Protein AF-A0A7V4V650-F1 (afdb_monomer)

Solvent-accessible surface area (backbone atoms only — not comparable to full-atom values): 4961 Å² total; per-residue (Å²): 70,67,34,91,87,78,65,49,79,41,63,76,88,46,62,44,35,92,86,79,65,48,67,63,64,78,74,74,96,73,78,84,51,71,69,51,52,53,51,51,52,51,51,52,51,51,51,52,52,52,49,50,54,49,47,52,61,75,43,49,86,74,55,81,85,76,57,58,90,83,39,61,88,74,56,82,130

Nearest PDB structures (foldseek):
  9b0z-assembly1_F  TM=9.377E-01  e=2.960E-01  Homo sapiens
  9dde-assembly1_M  TM=6.964E-01  e=8.127E-01  Homo sapiens
  9dby-assembly1_M  TM=7.062E-01  e=1.447E+00  Homo sapiens

Structure (mmCIF, N/CA/C/O backbone):
data_AF-A0A7V4V650-F1
#
_entry.id   AF-A0A7V4V650-F1
#
loop_
_atom_site.group_PDB
_atom_site.id
_atom_site.type_symbol
_atom_site.label_atom_id
_atom_site.label_alt_id
_atom_site.label_comp_id
_atom_site.label_asym_id
_atom_site.label_entity_id
_atom_site.label_seq_id
_atom_site.pdbx_PDB_ins_code
_atom_site.Cartn_x
_atom_site.Cartn_y
_atom_site.Cartn_z
_atom_site.occupancy
_atom_site.B_iso_or_equiv
_atom_site.auth_seq_id
_atom_site.auth_comp_id
_atom_site.auth_asym_id
_atom_site.auth_atom_id
_atom_site.pdbx_PDB_model_num
ATOM 1 N N . MET A 1 1 ? 15.235 -19.357 -24.542 1.00 86.75 1 MET A N 1
ATOM 2 C CA . MET A 1 1 ? 13.972 -18.658 -24.858 1.00 86.75 1 MET A CA 1
ATOM 3 C C . MET A 1 1 ? 13.939 -18.162 -26.295 1.00 86.75 1 MET A C 1
ATOM 5 O O . MET A 1 1 ? 14.969 -17.769 -26.839 1.00 86.75 1 MET A O 1
ATOM 9 N N . LYS A 1 2 ? 12.756 -18.176 -26.911 1.00 91.50 2 LYS A N 1
ATOM 10 C CA . LYS A 1 2 ? 12.545 -17.690 -28.277 1.00 91.50 2 LYS A CA 1
ATOM 11 C C . LYS A 1 2 ? 12.383 -16.169 -28.273 1.00 91.50 2 LYS A C 1
ATOM 13 O O . LYS A 1 2 ? 11.623 -15.631 -27.476 1.00 91.50 2 LYS A O 1
ATOM 18 N N . CYS A 1 3 ? 13.103 -15.477 -29.150 1.00 93.38 3 CYS A N 1
ATOM 19 C CA . CYS A 1 3 ? 12.957 -14.036 -29.322 1.00 93.38 3 CYS A CA 1
ATOM 20 C C . CYS A 1 3 ? 11.613 -13.718 -29.988 1.00 93.38 3 CYS A C 1
ATOM 22 O O . CYS A 1 3 ? 11.370 -14.177 -31.103 1.00 93.38 3 CYS A O 1
ATOM 24 N N . GLN A 1 4 ? 10.788 -12.886 -29.350 1.00 90.19 4 GLN A N 1
ATOM 25 C CA . GLN A 1 4 ? 9.496 -12.451 -29.901 1.00 90.19 4 GLN A CA 1
ATOM 26 C C . GLN A 1 4 ? 9.647 -11.579 -31.161 1.00 90.19 4 GLN A C 1
ATOM 28 O O . GLN A 1 4 ? 8.749 -11.531 -31.989 1.00 90.19 4 GLN A O 1
ATOM 33 N N . ASN A 1 5 ? 10.798 -10.921 -31.347 1.00 91.88 5 ASN A N 1
ATOM 34 C CA . ASN A 1 5 ? 11.014 -10.018 -32.481 1.00 91.88 5 ASN A CA 1
ATOM 35 C C . ASN A 1 5 ? 11.545 -10.709 -33.748 1.00 91.88 5 ASN A C 1
ATOM 37 O O . ASN A 1 5 ? 11.255 -10.255 -34.845 1.00 91.88 5 ASN A O 1
ATOM 41 N N . CYS A 1 6 ? 12.393 -11.736 -33.626 1.00 94.94 6 CYS A N 1
ATOM 42 C CA . CYS A 1 6 ? 13.039 -12.374 -34.790 1.00 94.94 6 CYS A CA 1
ATOM 43 C C . CYS A 1 6 ? 12.929 -13.905 -34.815 1.00 94.94 6 CYS A C 1
ATOM 45 O O . CYS A 1 6 ? 13.486 -14.548 -35.703 1.00 94.94 6 CYS A O 1
ATOM 47 N N . GLY A 1 7 ? 12.278 -14.507 -33.816 1.00 93.56 7 GLY A N 1
ATOM 48 C CA . GLY A 1 7 ? 12.064 -15.951 -33.723 1.00 93.56 7 GLY A CA 1
ATOM 49 C C . GLY A 1 7 ? 13.286 -16.785 -33.325 1.00 93.56 7 GLY A C 1
ATOM 50 O O . GLY A 1 7 ? 13.143 -17.992 -33.149 1.00 93.56 7 GLY A O 1
ATOM 51 N N . PHE A 1 8 ? 14.469 -16.185 -33.147 1.00 96.06 8 PHE A N 1
ATOM 52 C CA . PHE A 1 8 ? 15.694 -16.915 -32.803 1.00 96.06 8 PHE A CA 1
ATOM 53 C C . PHE A 1 8 ? 15.641 -17.520 -31.391 1.00 96.06 8 PHE A C 1
ATOM 55 O O . PHE A 1 8 ? 15.214 -16.860 -30.437 1.00 96.06 8 PHE A O 1
ATOM 62 N N . VAL A 1 9 ? 16.105 -18.763 -31.241 1.00 95.75 9 VAL A N 1
ATOM 63 C CA . VAL A 1 9 ? 16.155 -19.470 -29.954 1.00 95.75 9 VAL A CA 1
ATOM 64 C C . VAL A 1 9 ? 17.470 -19.141 -29.246 1.00 95.75 9 VAL A C 1
ATOM 66 O O . VAL A 1 9 ? 18.541 -19.590 -29.637 1.00 95.75 9 VAL A O 1
ATOM 69 N N . ASN A 1 10 ? 17.388 -18.332 -28.192 1.00 94.75 10 ASN A N 1
ATOM 70 C CA . ASN A 1 10 ? 18.527 -17.940 -27.362 1.00 94.75 10 ASN A CA 1
ATOM 71 C C . ASN A 1 10 ? 18.649 -18.862 -26.140 1.00 94.75 10 ASN A C 1
ATOM 73 O O . ASN A 1 10 ? 17.657 -19.465 -25.712 1.00 94.75 10 ASN A O 1
ATOM 77 N N . LYS A 1 11 ? 19.836 -18.915 -25.519 1.00 93.94 11 LYS A N 1
ATOM 78 C CA . LYS A 1 11 ? 20.015 -19.575 -24.213 1.00 93.94 11 LYS A CA 1
ATOM 79 C C . LYS A 1 11 ? 19.089 -18.924 -23.168 1.00 93.94 11 LYS A C 1
ATOM 81 O O . LYS A 1 11 ? 18.867 -17.715 -23.268 1.00 93.94 11 LYS A O 1
ATOM 86 N N . PRO A 1 12 ? 18.539 -19.679 -22.203 1.00 87.44 12 PRO A N 1
ATOM 87 C CA . PRO A 1 12 ? 17.616 -19.145 -21.195 1.00 87.44 12 PRO A CA 1
ATOM 88 C C . PRO A 1 12 ? 18.203 -17.959 -20.414 1.00 87.44 12 PRO A C 1
ATOM 90 O O . PRO A 1 12 ? 17.508 -16.967 -20.237 1.00 87.44 12 PRO A O 1
ATOM 93 N N . GLU A 1 13 ? 19.501 -17.988 -20.108 1.00 88.56 13 GLU A N 1
ATOM 94 C CA . GLU A 1 13 ? 20.207 -16.922 -19.369 1.00 88.56 13 GLU A CA 1
ATOM 95 C C . GLU A 1 13 ? 20.439 -15.619 -20.174 1.00 88.56 13 GLU A C 1
ATOM 97 O O . GLU A 1 13 ? 20.994 -14.645 -19.664 1.00 88.56 13 GLU A O 1
ATOM 102 N N . SER A 1 14 ? 20.128 -15.599 -21.477 1.00 90.94 14 SER A N 1
ATOM 103 C CA . SER A 1 14 ? 20.516 -14.482 -22.355 1.00 90.94 14 SER A CA 1
ATOM 104 C C . SER A 1 14 ? 19.624 -13.265 -22.115 1.00 90.94 14 SER A C 1
ATOM 106 O O . SER A 1 14 ? 18.438 -13.318 -22.404 1.00 90.94 14 SER A O 1
ATOM 108 N N . LYS A 1 15 ? 20.176 -12.129 -21.675 1.00 90.25 15 LYS A N 1
ATOM 109 C CA . LYS A 1 15 ? 19.391 -10.887 -21.497 1.00 90.25 15 LYS A CA 1
ATOM 110 C C . LYS A 1 15 ? 18.953 -10.252 -22.824 1.00 90.25 15 LYS A C 1
ATOM 112 O O . LYS A 1 15 ? 17.883 -9.654 -22.907 1.00 90.25 15 LYS A O 1
ATOM 117 N N . PHE A 1 16 ? 19.758 -10.432 -23.871 1.00 93.25 16 PHE A N 1
ATOM 118 C CA . PHE A 1 16 ? 19.546 -9.873 -25.207 1.00 93.25 16 PHE A CA 1
ATOM 119 C C . PHE A 1 16 ? 19.604 -10.967 -26.273 1.00 93.25 16 PHE A C 1
ATOM 121 O O . PHE A 1 16 ? 20.269 -11.993 -26.102 1.00 93.25 16 PHE A O 1
ATOM 128 N N . CYS A 1 17 ? 18.919 -10.752 -27.395 1.00 95.12 17 CYS A N 1
ATOM 129 C CA . CYS A 1 17 ? 18.960 -11.677 -28.515 1.00 95.12 17 CYS A CA 1
ATOM 130 C C . CYS A 1 17 ? 20.300 -11.590 -29.247 1.00 95.12 17 CYS A C 1
ATOM 132 O O . CYS A 1 17 ? 20.649 -10.537 -29.769 1.00 95.12 17 CYS A O 1
ATOM 134 N N . LYS A 1 18 ? 20.998 -12.720 -29.398 1.00 94.94 18 LYS A N 1
ATOM 135 C CA . LYS A 1 18 ? 22.275 -12.773 -30.131 1.00 94.94 18 LYS A CA 1
ATOM 136 C C . LYS A 1 18 ? 22.158 -12.463 -31.625 1.00 94.94 18 LYS A C 1
ATOM 138 O O . LYS A 1 18 ? 23.159 -12.140 -32.248 1.00 94.94 18 LYS A O 1
ATOM 143 N N . LYS A 1 19 ? 20.957 -12.585 -32.199 1.00 95.62 19 LYS A N 1
ATOM 144 C CA . LYS A 1 19 ? 20.708 -12.342 -33.626 1.00 95.62 19 LYS A CA 1
ATOM 145 C C . LYS A 1 19 ? 20.300 -10.899 -33.922 1.00 95.62 19 LYS A C 1
ATOM 147 O O . LYS A 1 19 ? 20.794 -10.325 -34.879 1.00 95.62 19 LYS A O 1
ATOM 152 N N . CYS A 1 20 ? 19.378 -10.324 -33.145 1.00 95.56 20 CYS A N 1
ATOM 153 C CA . CYS A 1 20 ? 18.820 -8.992 -33.427 1.00 95.56 20 CYS A CA 1
ATOM 154 C C . CYS A 1 20 ? 19.097 -7.934 -32.348 1.00 95.56 20 CYS A C 1
ATOM 156 O O . CYS A 1 20 ? 18.594 -6.822 -32.460 1.00 95.56 20 CYS A O 1
ATOM 158 N N . G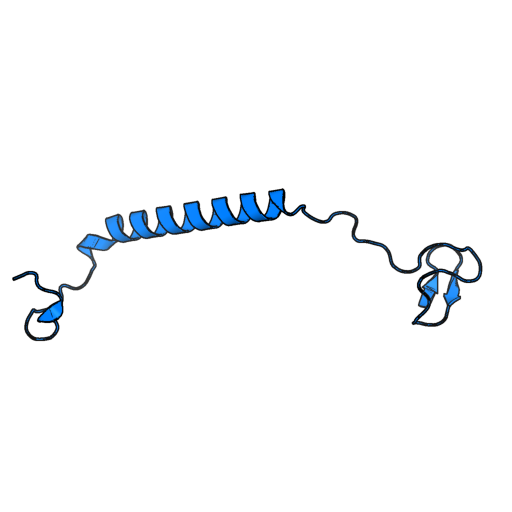LY A 1 21 ? 19.811 -8.273 -31.271 1.00 92.69 21 GLY A N 1
ATOM 159 C CA . GLY A 1 21 ? 20.197 -7.342 -30.205 1.00 92.69 21 GLY A CA 1
ATOM 160 C C . GLY A 1 21 ? 19.079 -6.908 -29.251 1.00 92.69 21 GLY A C 1
ATOM 161 O O . GLY A 1 21 ? 19.370 -6.306 -28.223 1.00 92.69 21 GLY A O 1
ATOM 162 N N . LYS A 1 22 ? 17.805 -7.221 -29.530 1.00 91.75 22 LYS A N 1
ATOM 163 C CA . LYS A 1 22 ? 16.689 -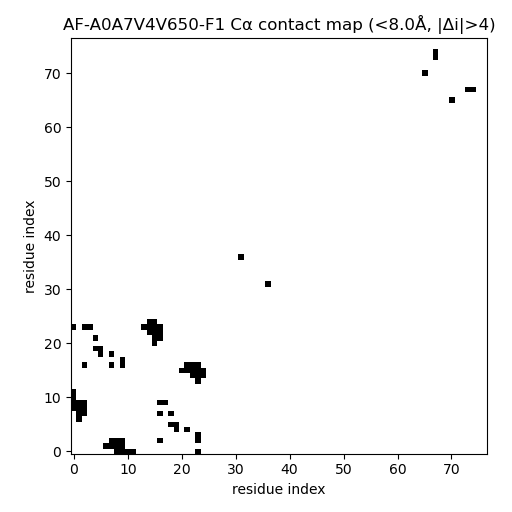6.782 -28.674 1.00 91.75 22 LYS A CA 1
ATOM 164 C C . LYS A 1 22 ? 16.704 -7.453 -27.296 1.00 91.75 22 LYS A C 1
ATOM 166 O O . LYS A 1 22 ? 17.045 -8.641 -27.220 1.00 91.75 22 LYS A O 1
ATOM 171 N N . PRO A 1 23 ? 16.303 -6.737 -26.227 1.00 91.38 23 PRO A N 1
ATOM 172 C CA . PRO A 1 23 ? 16.142 -7.334 -24.911 1.00 91.38 23 PRO A CA 1
ATOM 173 C C . PRO A 1 23 ? 15.090 -8.439 -24.986 1.00 91.38 23 PRO A C 1
ATOM 175 O O . PRO A 1 23 ? 14.050 -8.303 -25.631 1.00 91.38 23 PRO A O 1
ATOM 178 N N . LEU A 1 24 ? 15.408 -9.572 -24.376 1.00 90.75 24 LEU A N 1
ATOM 179 C CA . LEU A 1 24 ? 14.510 -10.718 -24.309 1.00 90.75 24 LEU A CA 1
ATOM 180 C C . LEU A 1 24 ? 13.631 -10.677 -23.054 1.00 90.75 24 LEU A C 1
ATOM 182 O O . LEU A 1 24 ? 12.594 -11.332 -23.011 1.00 90.75 24 LEU A O 1
ATOM 186 N N . VAL A 1 25 ? 14.037 -9.877 -22.067 1.00 84.62 25 VAL A N 1
ATOM 187 C CA . VAL A 1 25 ? 13.224 -9.511 -20.911 1.00 84.62 25 VAL A CA 1
ATOM 188 C C . VAL A 1 25 ? 12.538 -8.191 -21.232 1.00 84.62 25 VAL A C 1
ATOM 190 O O . VAL A 1 25 ? 13.202 -7.191 -21.502 1.00 84.62 25 VAL A O 1
ATOM 193 N N . VAL A 1 26 ? 11.210 -8.200 -21.230 1.00 79.12 26 VAL A N 1
ATOM 194 C CA . VAL A 1 26 ? 10.415 -6.979 -21.337 1.00 79.12 26 VAL A CA 1
ATOM 195 C C . VAL A 1 26 ? 10.355 -6.379 -19.940 1.00 79.12 26 VAL A C 1
ATOM 197 O O . VAL A 1 26 ? 9.852 -7.023 -19.018 1.00 79.12 26 VAL A O 1
ATOM 200 N N . GLU A 1 27 ? 10.909 -5.181 -19.759 1.00 78.56 27 GLU A N 1
ATOM 201 C CA . GLU A 1 27 ? 10.697 -4.453 -18.510 1.00 78.56 27 GLU A CA 1
ATOM 202 C C . GLU A 1 27 ? 9.201 -4.148 -18.352 1.00 78.56 27 GLU A C 1
ATOM 204 O O . GLU A 1 27 ? 8.524 -3.859 -19.345 1.00 78.56 27 GLU A O 1
ATOM 209 N N . PRO A 1 28 ? 8.655 -4.226 -17.129 1.00 82.12 28 PRO A N 1
ATOM 210 C CA . PRO A 1 28 ? 7.259 -3.892 -16.907 1.00 82.12 28 PRO A CA 1
ATOM 211 C C . PRO A 1 28 ? 7.000 -2.447 -17.343 1.00 82.12 28 PRO A C 1
ATOM 213 O O . PRO A 1 28 ? 7.743 -1.535 -16.983 1.00 82.12 28 PRO A O 1
ATOM 216 N N . LEU A 1 29 ? 5.920 -2.249 -18.104 1.00 81.75 29 LEU A N 1
ATOM 217 C CA . LEU A 1 29 ? 5.555 -0.957 -18.703 1.00 81.75 29 LEU A CA 1
ATOM 218 C C . LEU A 1 29 ? 5.335 0.155 -17.669 1.00 81.75 29 LEU A C 1
ATOM 220 O O . LEU A 1 29 ? 5.383 1.335 -18.007 1.00 81.75 29 LEU A O 1
ATOM 224 N N . TRP A 1 30 ? 5.095 -0.205 -16.410 1.00 88.94 30 TRP A N 1
ATOM 225 C CA . TRP A 1 30 ? 4.923 0.750 -15.332 1.00 88.94 30 TRP A CA 1
ATOM 226 C C . TRP A 1 30 ? 5.465 0.198 -14.017 1.00 88.94 30 TRP A C 1
ATOM 228 O O . TRP A 1 30 ? 5.191 -0.941 -13.639 1.00 88.94 30 TRP A O 1
ATOM 238 N N . LYS A 1 31 ? 6.214 1.045 -13.308 1.00 89.38 31 LYS A N 1
ATOM 239 C CA . LYS A 1 31 ? 6.665 0.816 -11.937 1.00 89.38 31 LYS A CA 1
ATOM 240 C C . LYS A 1 31 ? 6.362 2.069 -11.105 1.00 89.38 31 LYS A C 1
ATOM 242 O O . LYS A 1 31 ? 6.770 3.163 -11.506 1.00 89.38 31 LYS A O 1
ATOM 247 N N . PRO A 1 32 ? 5.644 1.953 -9.977 1.00 91.81 32 PRO A N 1
ATOM 248 C CA . PRO A 1 32 ? 5.351 3.109 -9.150 1.00 91.81 32 PRO A CA 1
ATOM 249 C C . PRO A 1 32 ? 6.630 3.678 -8.531 1.00 91.81 32 PRO A C 1
ATOM 251 O O . PRO A 1 32 ? 7.539 2.945 -8.140 1.00 91.81 32 PRO A O 1
ATOM 254 N N . SER A 1 33 ? 6.697 5.003 -8.420 1.00 94.94 33 SER A N 1
ATOM 255 C CA . SER A 1 33 ? 7.803 5.680 -7.740 1.00 94.94 33 SER A CA 1
ATOM 2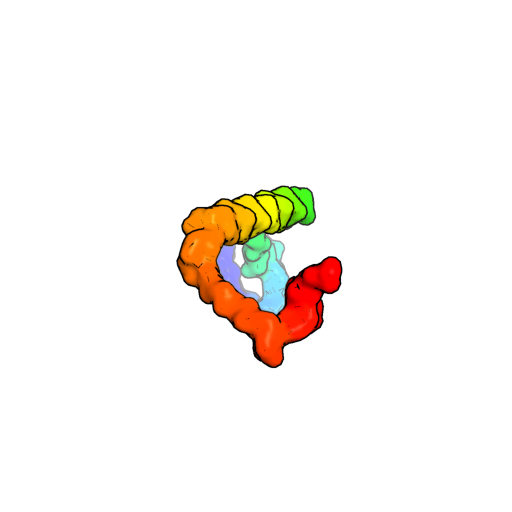56 C C . SER A 1 33 ? 7.699 5.524 -6.220 1.00 94.94 33 SER A C 1
ATOM 258 O O . SER A 1 33 ? 6.638 5.196 -5.682 1.00 94.94 33 SER A O 1
ATOM 260 N N . LEU A 1 34 ? 8.783 5.807 -5.492 1.00 95.19 34 LEU A N 1
ATOM 261 C CA . LEU A 1 34 ? 8.751 5.834 -4.024 1.00 95.19 34 LEU A CA 1
ATOM 262 C C . LEU A 1 34 ? 7.695 6.824 -3.501 1.00 95.19 34 LEU A C 1
ATOM 264 O O . LEU A 1 34 ? 6.948 6.509 -2.581 1.00 95.19 34 LEU A O 1
ATOM 268 N N . ALA A 1 35 ? 7.567 7.985 -4.150 1.00 96.75 35 ALA A N 1
ATOM 269 C CA . ALA A 1 35 ? 6.551 8.978 -3.812 1.00 96.75 35 ALA A CA 1
ATOM 270 C C . ALA A 1 35 ? 5.119 8.443 -3.983 1.00 96.75 35 ALA A C 1
ATOM 272 O O . ALA A 1 35 ? 4.242 8.793 -3.197 1.00 96.75 35 ALA A O 1
ATOM 273 N N . TRP A 1 36 ? 4.874 7.587 -4.983 1.00 96.81 36 TRP A N 1
ATOM 274 C CA . TRP A 1 36 ? 3.575 6.936 -5.150 1.00 96.81 36 TRP A CA 1
ATOM 275 C C . TRP A 1 36 ? 3.283 5.985 -3.987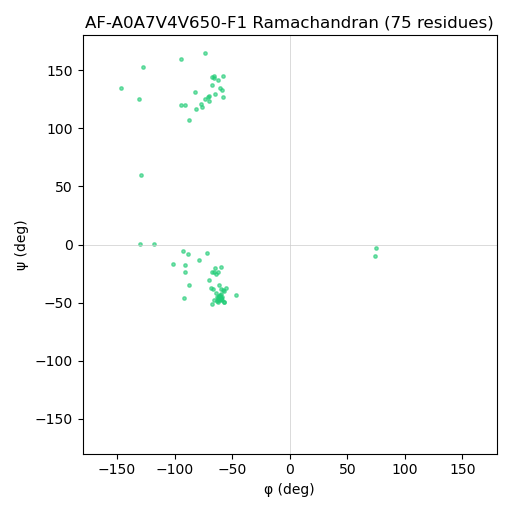 1.00 96.81 36 TRP A C 1
ATOM 277 O O . TRP A 1 36 ? 2.225 6.091 -3.372 1.00 96.81 36 TRP A O 1
ATOM 287 N N . HIS A 1 37 ? 4.243 5.128 -3.624 1.00 97.06 37 HIS A N 1
ATOM 288 C CA . HIS A 1 37 ? 4.076 4.192 -2.509 1.00 97.06 37 HIS A CA 1
ATOM 289 C C . HIS A 1 37 ? 3.810 4.922 -1.193 1.00 97.06 37 HIS A C 1
ATOM 291 O O . HIS A 1 37 ? 2.869 4.572 -0.490 1.00 97.06 37 HIS A O 1
ATOM 297 N N . LEU A 1 38 ? 4.576 5.974 -0.884 1.00 98.00 38 LEU A N 1
ATOM 298 C CA . LEU A 1 38 ? 4.383 6.760 0.337 1.00 98.00 38 LEU A CA 1
ATOM 299 C C . LEU A 1 38 ? 2.988 7.394 0.399 1.00 98.00 38 LEU A C 1
ATOM 301 O O . LEU A 1 38 ? 2.338 7.334 1.440 1.00 98.00 38 LEU A O 1
ATOM 305 N N . LYS A 1 39 ? 2.498 7.946 -0.719 1.00 98.06 39 LYS A N 1
ATOM 306 C CA . LYS A 1 39 ? 1.140 8.506 -0.801 1.00 98.06 39 LYS A CA 1
ATOM 307 C C . LYS A 1 39 ? 0.072 7.441 -0.567 1.00 98.06 39 LYS A C 1
ATOM 309 O O . LYS A 1 39 ? -0.833 7.659 0.231 1.00 98.06 39 LYS A O 1
ATOM 314 N N . VAL A 1 40 ? 0.181 6.295 -1.235 1.00 98.12 40 VAL A N 1
ATOM 315 C CA . VAL A 1 40 ? -0.789 5.198 -1.103 1.00 98.12 40 VAL A CA 1
ATOM 316 C C . VAL A 1 40 ? -0.799 4.646 0.317 1.00 98.12 40 VAL A C 1
ATOM 318 O O . VAL A 1 40 ? -1.866 4.492 0.903 1.00 98.12 40 VAL A O 1
ATOM 321 N N . ILE A 1 41 ? 0.378 4.416 0.898 1.00 98.31 41 ILE A N 1
ATOM 322 C CA . ILE A 1 41 ? 0.518 3.944 2.276 1.00 98.31 41 ILE A CA 1
ATOM 323 C C . ILE A 1 41 ? -0.115 4.943 3.251 1.00 98.31 41 ILE A C 1
ATOM 325 O O . ILE A 1 41 ? -0.894 4.537 4.111 1.00 98.31 41 ILE A O 1
ATOM 329 N N . ALA A 1 42 ? 0.157 6.242 3.095 1.00 98.50 42 ALA A N 1
ATOM 330 C CA . ALA A 1 42 ? -0.448 7.275 3.932 1.00 98.50 42 ALA A CA 1
ATOM 331 C C . ALA A 1 42 ? -1.982 7.259 3.842 1.00 98.50 42 ALA A C 1
ATOM 333 O O . ALA A 1 42 ? -2.649 7.280 4.873 1.00 98.50 42 ALA A O 1
ATOM 334 N N . ILE A 1 43 ? -2.544 7.151 2.632 1.00 98.69 43 ILE A N 1
ATOM 335 C CA . ILE A 1 43 ? -3.998 7.063 2.426 1.00 98.69 43 ILE A CA 1
ATOM 336 C C . ILE A 1 43 ? -4.571 5.824 3.122 1.00 98.69 43 ILE A C 1
ATOM 338 O O . ILE A 1 43 ? -5.543 5.946 3.863 1.00 98.69 43 ILE A O 1
ATOM 342 N N . ILE A 1 44 ? -3.955 4.650 2.940 1.00 98.69 44 ILE A N 1
ATOM 343 C CA . ILE A 1 44 ? -4.404 3.401 3.572 1.00 98.69 44 ILE A CA 1
ATOM 344 C C . ILE A 1 44 ? -4.439 3.550 5.095 1.00 98.69 44 ILE A C 1
ATOM 346 O O . ILE A 1 44 ? -5.460 3.249 5.712 1.00 98.69 44 ILE A O 1
ATOM 350 N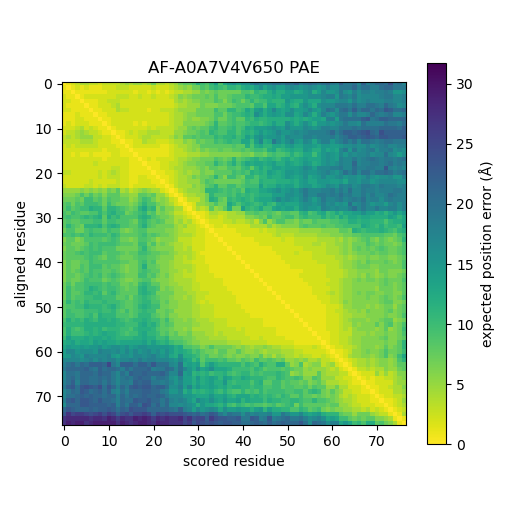 N . TYR A 1 45 ? -3.363 4.051 5.708 1.00 98.62 45 TYR A N 1
ATOM 351 C CA . TYR A 1 45 ? -3.313 4.229 7.160 1.00 98.62 45 TYR A CA 1
ATOM 352 C C . TYR A 1 45 ? -4.336 5.247 7.664 1.00 98.62 45 TYR A C 1
ATOM 354 O O . TYR A 1 45 ? -4.997 4.984 8.666 1.00 98.62 45 TYR A O 1
ATOM 362 N N . ILE A 1 46 ? -4.519 6.371 6.964 1.00 98.75 46 ILE A N 1
ATOM 363 C CA . ILE A 1 46 ? -5.546 7.361 7.312 1.00 98.75 46 ILE A CA 1
ATOM 364 C C . ILE A 1 46 ? -6.934 6.714 7.282 1.00 98.75 46 ILE A C 1
A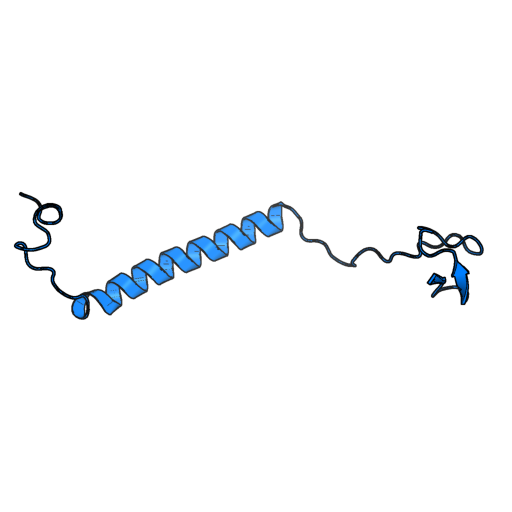TOM 366 O O . ILE A 1 46 ? -7.688 6.843 8.245 1.00 98.75 46 ILE A O 1
ATOM 370 N N . CYS A 1 47 ? -7.261 5.968 6.224 1.00 98.75 47 CYS A N 1
ATOM 371 C CA . CYS A 1 47 ? -8.536 5.263 6.123 1.00 98.75 47 CYS A CA 1
ATOM 372 C C . CYS A 1 47 ? -8.721 4.253 7.261 1.00 98.75 47 CYS A C 1
ATOM 374 O O . CYS A 1 47 ? -9.771 4.255 7.896 1.00 98.75 47 CYS A O 1
ATOM 376 N N . LEU A 1 48 ? -7.711 3.431 7.561 1.00 98.75 48 LEU A N 1
ATOM 377 C CA . LEU A 1 48 ? -7.778 2.453 8.651 1.00 98.75 48 LEU A CA 1
ATOM 378 C C . LEU A 1 48 ? -8.004 3.117 10.012 1.00 98.75 48 LEU A C 1
ATOM 380 O O . LEU A 1 48 ? -8.833 2.647 10.785 1.00 98.75 48 LEU A O 1
ATOM 384 N N . ILE A 1 49 ? -7.310 4.221 10.290 1.00 98.69 49 ILE A N 1
ATOM 385 C CA . ILE A 1 49 ? -7.457 4.979 11.537 1.00 98.69 49 ILE A CA 1
ATOM 386 C C . ILE A 1 49 ? -8.873 5.553 11.650 1.00 98.69 49 ILE A C 1
ATOM 388 O O . ILE A 1 49 ? -9.531 5.374 12.674 1.00 98.69 49 ILE A O 1
ATOM 392 N N . LEU A 1 50 ? -9.367 6.205 10.595 1.00 98.75 50 LEU A N 1
ATOM 393 C CA . LEU A 1 50 ? -10.715 6.776 10.581 1.00 98.75 50 LEU A CA 1
ATOM 394 C C . LEU A 1 50 ? -11.786 5.694 10.749 1.00 98.75 50 LEU A C 1
ATOM 396 O O . LEU A 1 50 ? -12.698 5.862 11.554 1.00 98.75 50 LEU A O 1
ATOM 400 N N . ILE A 1 51 ? -11.648 4.570 10.041 1.00 98.50 51 ILE A N 1
ATOM 401 C CA . ILE A 1 51 ? -12.554 3.424 10.155 1.00 98.50 51 ILE A CA 1
ATOM 402 C C . ILE A 1 51 ? -12.514 2.851 11.571 1.00 98.50 51 ILE A C 1
ATOM 404 O O . ILE A 1 51 ? -13.569 2.613 12.149 1.00 98.50 51 ILE A O 1
ATOM 408 N N . PHE A 1 52 ? -11.330 2.665 12.158 1.00 97.75 52 PHE A N 1
ATOM 409 C CA . PHE A 1 52 ? -11.193 2.168 13.524 1.00 97.75 52 PHE A CA 1
ATOM 410 C C . PHE A 1 52 ? -11.937 3.057 14.523 1.00 97.75 52 PHE A C 1
ATOM 412 O O . PHE A 1 52 ? -12.736 2.556 15.311 1.00 97.75 52 PHE A O 1
ATOM 419 N N . PHE A 1 53 ? -11.726 4.375 14.473 1.00 97.75 53 PHE A N 1
ATOM 420 C CA . PHE A 1 53 ? -12.397 5.297 15.389 1.00 97.75 53 PHE A CA 1
ATOM 421 C C . PHE A 1 53 ? -13.902 5.393 15.134 1.00 97.75 53 PHE A C 1
ATOM 423 O O . PHE A 1 53 ? -14.670 5.455 16.093 1.00 97.75 53 PHE A O 1
ATOM 430 N N . LEU A 1 54 ? -14.333 5.348 13.872 1.00 97.56 54 LEU A N 1
ATOM 431 C CA . LEU A 1 54 ? -15.747 5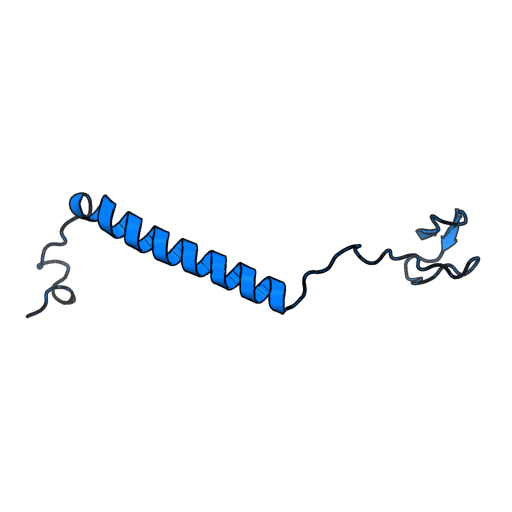.311 13.509 1.00 97.56 54 LEU A CA 1
ATOM 432 C C . LEU A 1 54 ? -16.423 4.049 14.051 1.00 97.56 54 LEU A C 1
ATOM 434 O O . LEU A 1 54 ? -17.452 4.141 14.714 1.00 97.56 54 LEU A O 1
ATOM 438 N N . LEU A 1 55 ? -15.831 2.877 13.817 1.00 96.69 55 LEU A N 1
ATOM 439 C CA . LEU A 1 55 ? -16.336 1.613 14.342 1.00 96.69 55 LEU A CA 1
ATOM 440 C C . LEU A 1 55 ? -16.334 1.619 15.866 1.00 96.69 55 LEU A C 1
ATOM 442 O O . LEU A 1 55 ? -17.335 1.252 16.462 1.00 96.69 55 LEU A O 1
ATOM 446 N N . ASN A 1 56 ? -15.265 2.087 16.507 1.00 94.62 56 ASN A N 1
ATOM 447 C CA . ASN A 1 56 ? -15.211 2.201 17.960 1.00 94.62 56 ASN A CA 1
ATOM 448 C C . ASN A 1 56 ? -16.319 3.116 18.505 1.00 94.62 56 ASN A C 1
ATOM 450 O O . ASN A 1 56 ? -16.903 2.812 19.539 1.00 94.62 56 ASN A O 1
ATOM 454 N N . TYR A 1 57 ? -16.644 4.211 17.812 1.00 96.00 57 TYR A N 1
ATOM 455 C CA . TYR A 1 57 ? -17.749 5.095 18.181 1.00 96.00 57 TYR A CA 1
ATOM 456 C C . TYR A 1 57 ? -19.117 4.416 18.015 1.00 96.00 57 TYR A C 1
ATOM 458 O O . TYR A 1 57 ? -19.904 4.392 18.960 1.00 96.00 57 TYR A O 1
ATOM 466 N N . LEU A 1 58 ? -19.379 3.823 16.847 1.00 96.19 58 LEU A N 1
ATOM 467 C CA . LEU A 1 58 ? -20.652 3.167 16.524 1.00 96.19 58 LEU A CA 1
ATOM 468 C C . LEU A 1 58 ? -20.896 1.913 17.368 1.00 96.19 58 LEU A C 1
ATOM 470 O O . LEU A 1 58 ? -22.022 1.641 17.778 1.00 96.19 58 LEU A O 1
ATOM 474 N N . LEU A 1 59 ? -19.836 1.149 17.629 1.00 94.88 59 LEU A N 1
ATOM 475 C CA . LEU A 1 59 ? -19.896 -0.108 18.362 1.00 94.88 59 LEU A CA 1
ATOM 476 C C . LEU A 1 59 ? -19.763 0.078 19.874 1.00 94.88 59 LEU A C 1
ATOM 478 O O . LEU A 1 59 ? -20.002 -0.877 20.608 1.00 94.88 59 LEU A O 1
ATOM 482 N N . LYS A 1 60 ? -19.447 1.289 20.359 1.00 88.38 60 LYS A N 1
ATOM 483 C CA . LYS A 1 60 ? -19.306 1.593 21.793 1.00 88.38 60 LYS A CA 1
ATOM 484 C C . LYS A 1 60 ? -20.458 1.047 22.652 1.00 88.38 60 LYS A C 1
ATOM 486 O O . LYS A 1 60 ? -20.153 0.473 23.695 1.00 88.38 60 LYS A O 1
ATOM 491 N N . PRO A 1 61 ? -21.745 1.159 22.255 1.00 89.81 61 PRO A N 1
ATOM 492 C CA . PRO A 1 61 ? -22.854 0.622 23.049 1.00 89.81 61 PRO A CA 1
ATOM 493 C C . PRO A 1 61 ? -22.878 -0.912 23.134 1.00 89.81 61 PRO A C 1
ATOM 495 O O . PRO A 1 61 ? -23.437 -1.460 24.076 1.00 89.81 61 PRO A O 1
ATOM 498 N N . PHE A 1 62 ? -22.275 -1.603 22.164 1.00 90.12 62 PHE A N 1
ATOM 499 C CA . PHE A 1 62 ? -22.222 -3.067 22.089 1.00 90.12 62 PHE A CA 1
ATOM 500 C C . PHE A 1 62 ? -20.962 -3.650 22.742 1.00 90.12 62 PHE A C 1
ATOM 502 O O . PHE A 1 62 ? -20.820 -4.870 22.841 1.00 90.12 62 PHE A O 1
ATOM 509 N N . MET A 1 63 ? -20.031 -2.801 23.186 1.00 82.62 63 MET A N 1
ATOM 510 C CA . MET A 1 63 ? -18.821 -3.246 23.868 1.00 82.62 63 MET A CA 1
ATOM 511 C C . MET A 1 63 ? -19.175 -3.796 25.252 1.00 82.62 63 MET A C 1
ATOM 513 O O . MET A 1 63 ? -19.823 -3.132 26.062 1.00 82.62 63 MET A O 1
ATOM 517 N N . ARG A 1 64 ? -18.715 -5.018 25.538 1.00 83.88 64 ARG A N 1
ATOM 518 C CA . ARG A 1 64 ? -18.873 -5.661 26.848 1.00 83.88 64 ARG A CA 1
ATOM 519 C C . ARG A 1 64 ? -18.238 -4.793 27.939 1.00 83.88 64 ARG A C 1
ATOM 521 O O . ARG A 1 64 ? -17.054 -4.473 27.857 1.00 83.88 64 ARG A O 1
ATOM 528 N N . GLN A 1 65 ? -18.997 -4.481 28.988 1.00 81.44 65 GLN A N 1
ATOM 529 C CA . GLN A 1 65 ? -18.442 -3.895 30.210 1.00 81.44 65 GLN A CA 1
ATOM 530 C C . GLN A 1 65 ? -17.620 -4.959 30.949 1.00 81.44 65 GLN A C 1
ATOM 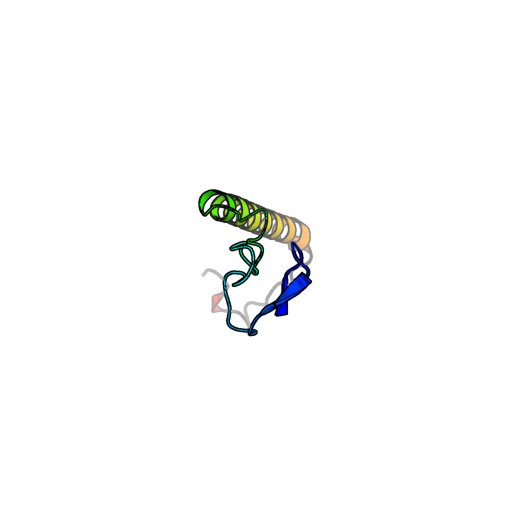532 O O . GLN A 1 65 ? -18.105 -6.067 31.183 1.00 81.44 65 GLN A O 1
ATOM 537 N N . LEU A 1 66 ? -16.367 -4.643 31.275 1.00 83.06 66 LEU A N 1
ATOM 538 C CA . LEU A 1 66 ? -15.485 -5.538 32.022 1.00 83.06 66 LEU A CA 1
ATOM 539 C C . LEU A 1 66 ? -15.637 -5.252 33.522 1.00 83.06 66 LEU A C 1
ATOM 541 O O . LEU A 1 66 ? -15.394 -4.113 33.936 1.00 83.06 66 LEU A O 1
ATOM 545 N N . PRO A 1 67 ? -16.052 -6.241 34.335 1.00 85.81 67 PRO A N 1
ATOM 546 C CA . PRO A 1 67 ? -16.186 -6.028 35.762 1.00 85.81 67 PRO A CA 1
ATOM 547 C C . PRO A 1 67 ? -14.815 -5.762 36.403 1.00 85.81 67 PRO A C 1
ATOM 549 O O . PRO A 1 67 ? -13.802 -6.340 35.992 1.00 85.81 67 PRO A O 1
ATOM 552 N N . PRO A 1 68 ? -14.764 -4.898 37.430 1.00 86.38 68 PRO A N 1
ATOM 553 C CA . PRO A 1 68 ? -13.523 -4.540 38.110 1.00 86.38 68 PRO A CA 1
ATOM 554 C C . PRO A 1 68 ? -12.848 -5.743 38.782 1.00 86.38 68 PRO A C 1
ATOM 556 O O . PRO A 1 68 ? -11.631 -5.723 38.936 1.00 86.38 68 PRO A O 1
ATOM 559 N N . GLU A 1 69 ? -13.602 -6.799 39.120 1.00 89.88 69 GLU A N 1
ATOM 560 C CA . GLU A 1 69 ? -13.065 -8.030 39.718 1.00 89.88 69 GLU A CA 1
ATOM 561 C C . GLU A 1 69 ? -12.003 -8.698 38.835 1.00 89.88 69 GLU A C 1
ATOM 563 O O . GLU A 1 69 ? -11.000 -9.195 39.342 1.00 89.88 69 GLU A O 1
ATOM 568 N N . ILE A 1 70 ? -12.209 -8.696 37.512 1.00 90.50 70 ILE A N 1
ATOM 569 C CA . ILE A 1 70 ? -11.308 -9.352 36.554 1.00 90.50 70 ILE A CA 1
ATOM 570 C C . ILE A 1 70 ? -10.377 -8.371 35.841 1.00 90.50 70 ILE A C 1
ATOM 572 O O . ILE A 1 70 ? -9.386 -8.804 35.261 1.00 90.50 70 ILE A O 1
ATOM 576 N N . THR A 1 71 ? -10.666 -7.065 35.875 1.00 89.75 71 THR A N 1
ATOM 577 C CA . THR A 1 71 ? -9.790 -6.022 35.311 1.00 89.75 71 THR A CA 1
ATOM 578 C C . THR A 1 71 ? -9.492 -4.883 36.294 1.00 89.75 71 THR A C 1
ATOM 580 O O . THR A 1 71 ? -9.779 -3.719 35.991 1.00 89.75 71 THR A O 1
ATOM 583 N N . PRO A 1 72 ? -8.881 -5.163 37.459 1.00 85.31 72 PRO A N 1
ATOM 584 C CA . PRO A 1 7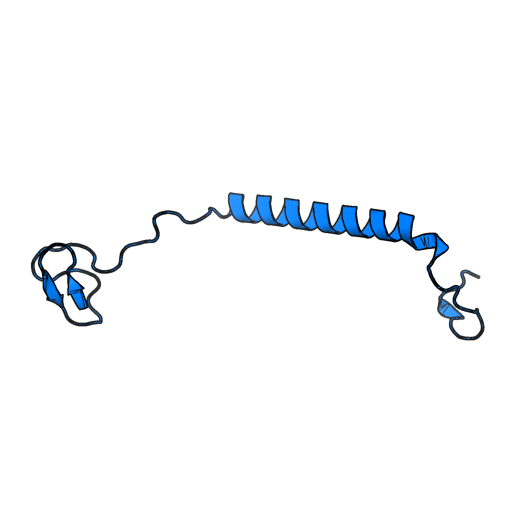2 ? -8.567 -4.133 38.450 1.00 85.31 72 PRO A CA 1
ATOM 585 C C . PRO A 1 72 ? -7.550 -3.095 37.947 1.00 85.31 72 PRO A C 1
ATOM 587 O O . PRO A 1 72 ? -7.567 -1.955 38.395 1.00 85.31 72 PRO A O 1
ATOM 590 N N . TRP A 1 73 ? -6.697 -3.447 36.978 1.00 87.12 73 TRP A N 1
ATOM 591 C CA . TRP A 1 73 ? -5.722 -2.528 36.369 1.00 87.12 73 TRP A CA 1
ATOM 592 C C . TRP A 1 73 ? -6.323 -1.573 35.323 1.00 87.12 73 TRP A C 1
ATOM 594 O O . TRP A 1 73 ? -5.647 -0.637 34.900 1.00 87.12 73 TRP A O 1
ATOM 604 N N . LEU A 1 74 ? -7.554 -1.824 34.858 1.00 84.88 74 LEU A N 1
ATOM 605 C CA . LEU A 1 74 ? -8.211 -1.019 33.819 1.00 84.88 74 LEU A CA 1
ATOM 606 C C . LEU A 1 74 ? -9.043 0.129 34.411 1.00 84.88 74 LEU A C 1
ATOM 608 O O . LEU A 1 74 ? -9.289 1.135 33.747 1.00 84.88 74 LEU A O 1
ATOM 612 N N . GLN A 1 75 ? -9.472 -0.018 35.662 1.00 77.94 75 GLN A N 1
ATOM 613 C CA . GLN A 1 75 ? -10.227 0.994 36.390 1.00 77.94 75 GLN A CA 1
ATOM 614 C C . GLN A 1 75 ? -9.247 2.077 36.861 1.00 77.94 75 GLN A C 1
ATOM 616 O O . GLN A 1 75 ? -8.290 1.787 37.582 1.00 77.94 75 GLN A O 1
ATOM 621 N N . LYS A 1 76 ? -9.454 3.332 36.446 1.00 72.06 76 LYS A N 1
ATOM 622 C CA . LYS A 1 76 ? -8.733 4.452 37.066 1.00 72.06 76 LYS A CA 1
ATOM 623 C C . LYS A 1 76 ? -9.183 4.548 38.527 1.00 72.06 76 LYS A C 1
ATOM 625 O O . LYS A 1 76 ? -10.385 4.537 38.778 1.00 72.06 76 LYS A O 1
ATOM 630 N N . LYS A 1 77 ? -8.209 4.598 39.441 1.00 63.75 77 LYS A N 1
ATOM 631 C CA . LYS A 1 77 ? -8.426 4.867 40.869 1.00 63.75 77 LYS A CA 1
ATOM 632 C C . LYS A 1 77 ? -9.167 6.180 41.088 1.00 63.75 77 LYS A C 1
ATOM 634 O O . LYS A 1 77 ? -8.882 7.132 40.325 1.00 63.75 77 LYS A O 1
#

Mean predicted aligned error: 8.91 Å

pLDDT: mean 91.45, std 6.82, range [63.75, 98.75]

Secondary structure (DSSP, 8-state):
-B-TTT--B--TT-SB-TTT--BSSPPPS----HHHHHHHHHHHHHHHHHHHHHHHHHHGGGSPPPPTTT-TTTS--

Radius of gyration: 28.81 Å; Cα contacts (8 Å, |Δi|>4): 39; chains: 1; bounding box: 45×29×76 Å

Sequence (77 aa):
MKCQNCGFVNKPESKFCKKCGKPLVVEPLWKPSLAWHLKVIAIIYICLILIFFLLNYLLKPFMRQLPPEITPWLQKK

Foldseek 3Di:
DAAPPPRDDDDPPDQADPPPRHGSDDDPPDDDDPVRVVVVVVVVVVVVVVVVVVCCVVCVVVDDDDDCVVVVVVDDD